Protein AF-B4UKH2-F1 (afdb_monomer_lite)

Sequence (120 aa):
MSYDYTVFRAPSDQPMASWPAAAPPALGSVAEVRQRLDELLHEVTWTQRGSTWFGCSQGQEGSAELQLTPEPDGQVHFVTIRRVERALVEHLCARLGLVAVDPQAMTLYRPETRGWTDAR

Radius of gyration: 14.44 Å; chains: 1; bounding box: 30×45×34 Å

Secondary structure (DSSP, 8-state):
--EEEEEE--S-SS-GGGS-SSPPPP-EEHHHHHHHHHHHSTT-EEEEETTEEEEEEEETTEEEEEEE---TTSEE-EEEEEEE-HHHHHHHHHHHT-EEEETTTTEEE-----------

pLDDT: mean 86.3, std 15.62, range [33.56, 98.19]

Foldseek 3Di:
DKFKKKKFADQDPDDPVPDDPDQRDFLFAPVVVVVLCPVLAAPWDWDDDPQKIWIWGQDPQGIKIWIFHADPVRTTGIIMITRDDPVSVLVSCVVSVMWMAGPVVRDIDHNPPPDPPPPD

Structure (mmCIF, N/CA/C/O backbone):
data_AF-B4UKH2-F1
#
_entry.id   AF-B4UKH2-F1
#
loop_
_atom_site.group_PDB
_atom_site.id
_atom_site.type_symbol
_atom_site.label_atom_id
_atom_site.label_alt_id
_atom_site.label_comp_id
_atom_site.label_asym_id
_atom_site.label_entity_id
_atom_site.label_seq_id
_atom_site.pdbx_PDB_ins_code
_atom_site.Cartn_x
_atom_site.Cartn_y
_atom_site.Cartn_z
_atom_site.occupancy
_atom_site.B_iso_or_equiv
_atom_site.auth_seq_id
_atom_site.auth_comp_id
_atom_site.auth_asym_id
_atom_site.auth_atom_id
_atom_site.pdbx_PDB_model_num
ATOM 1 N N . MET A 1 1 ? 18.251 -7.486 7.300 1.00 55.62 1 MET A N 1
ATOM 2 C CA . MET A 1 1 ? 18.042 -6.019 7.319 1.00 55.62 1 MET A CA 1
ATOM 3 C C . MET A 1 1 ? 16.575 -5.781 7.032 1.00 55.62 1 MET A C 1
ATOM 5 O O . MET A 1 1 ? 16.044 -6.502 6.200 1.00 55.62 1 MET A O 1
ATOM 9 N N . SER A 1 2 ? 15.923 -4.854 7.733 1.00 62.47 2 SER A N 1
ATOM 10 C CA . SER A 1 2 ? 14.515 -4.538 7.479 1.00 62.47 2 SER A CA 1
ATOM 11 C C . SER A 1 2 ? 14.432 -3.297 6.598 1.00 62.47 2 SER A C 1
ATOM 13 O O . SER A 1 2 ? 15.103 -2.307 6.897 1.00 62.47 2 SER A O 1
ATOM 15 N N . TYR A 1 3 ? 13.638 -3.359 5.538 1.00 78.62 3 TYR A N 1
ATOM 16 C CA . TYR A 1 3 ? 13.533 -2.298 4.542 1.00 78.62 3 TYR A CA 1
ATOM 17 C C . TYR A 1 3 ? 12.179 -1.595 4.659 1.00 78.62 3 TYR A C 1
ATOM 19 O O . TYR A 1 3 ? 11.226 -2.143 5.224 1.00 78.62 3 TYR A O 1
ATOM 27 N N . ASP A 1 4 ? 12.121 -0.381 4.120 1.00 89.94 4 ASP A N 1
ATOM 28 C CA . ASP A 1 4 ? 10.889 0.381 3.974 1.00 89.94 4 ASP A CA 1
ATOM 29 C C . ASP A 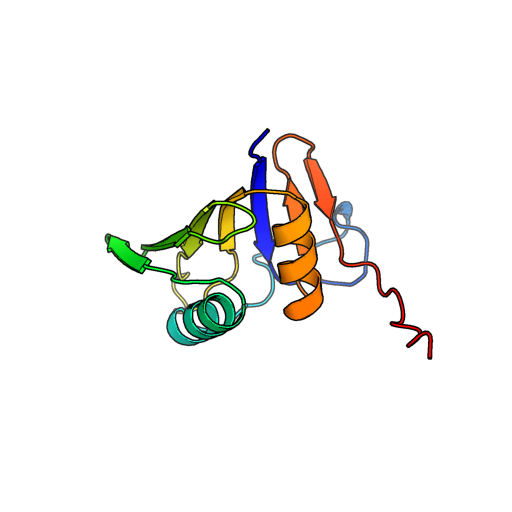1 4 ? 10.506 0.378 2.497 1.00 89.94 4 ASP A C 1
ATOM 31 O O . ASP A 1 4 ? 11.355 0.582 1.635 1.00 89.94 4 ASP A O 1
ATOM 35 N N . TYR A 1 5 ? 9.233 0.158 2.200 1.00 93.12 5 TYR A N 1
ATOM 36 C CA . TYR A 1 5 ? 8.711 0.135 0.843 1.00 93.12 5 TYR A CA 1
ATOM 37 C C . TYR A 1 5 ? 7.455 0.981 0.740 1.00 93.12 5 TYR A C 1
ATOM 39 O O . TYR A 1 5 ? 6.615 0.997 1.643 1.00 93.12 5 TYR A O 1
ATOM 47 N N . THR A 1 6 ? 7.288 1.630 -0.405 1.00 94.56 6 THR A N 1
ATOM 48 C CA . THR A 1 6 ? 6.011 2.223 -0.799 1.00 94.56 6 THR A CA 1
ATOM 49 C C . THR A 1 6 ? 5.409 1.386 -1.914 1.00 94.56 6 THR A C 1
ATOM 51 O O . THR A 1 6 ? 6.019 1.230 -2.970 1.00 94.56 6 THR A O 1
ATOM 54 N N . VAL A 1 7 ? 4.214 0.853 -1.674 1.00 95.19 7 VAL A N 1
ATOM 55 C CA . VAL A 1 7 ? 3.477 -0.012 -2.599 1.00 95.19 7 VAL A CA 1
ATOM 56 C C . VAL A 1 7 ? 2.288 0.735 -3.183 1.00 95.19 7 VAL A C 1
ATOM 58 O O . VAL A 1 7 ? 1.552 1.398 -2.452 1.00 95.19 7 VAL A O 1
ATOM 61 N N . PHE A 1 8 ? 2.094 0.632 -4.494 1.00 95.62 8 PHE A N 1
ATOM 62 C CA . PHE A 1 8 ? 1.020 1.320 -5.214 1.00 95.62 8 PHE A CA 1
ATOM 63 C C . PHE A 1 8 ? 0.709 0.639 -6.550 1.00 95.62 8 PHE A C 1
ATOM 65 O O . PHE A 1 8 ? 1.429 -0.258 -6.993 1.00 95.62 8 PHE A O 1
ATOM 72 N N . ARG A 1 9 ? -0.378 1.051 -7.215 1.00 94.44 9 ARG A N 1
ATOM 73 C CA . ARG A 1 9 ? -0.689 0.572 -8.568 1.00 94.44 9 ARG A CA 1
ATOM 74 C C . ARG A 1 9 ? 0.173 1.314 -9.585 1.00 94.44 9 ARG A C 1
ATOM 76 O O . ARG A 1 9 ? 0.173 2.541 -9.604 1.00 94.44 9 ARG A O 1
ATOM 83 N N . ALA A 1 10 ? 0.865 0.588 -10.459 1.00 92.75 10 ALA A N 1
ATOM 84 C CA . ALA A 1 10 ? 1.613 1.211 -11.547 1.00 92.75 10 ALA A CA 1
ATOM 85 C C . ALA A 1 10 ? 0.677 2.090 -12.409 1.00 92.75 10 ALA A C 1
ATOM 87 O O . ALA A 1 10 ? -0.354 1.591 -12.867 1.00 92.75 10 ALA A O 1
ATOM 88 N N . PRO A 1 11 ? 1.012 3.372 -12.658 1.00 91.31 11 PRO A N 1
ATOM 89 C CA . PRO A 1 11 ? 0.234 4.230 -13.554 1.00 91.31 11 PRO A CA 1
ATOM 90 C C . PRO A 1 11 ? 0.182 3.710 -14.996 1.00 91.31 11 PRO A C 1
ATOM 92 O O . PRO A 1 11 ? -0.784 3.959 -15.712 1.00 91.31 11 PRO A O 1
ATOM 95 N N . SER A 1 12 ? 1.231 3.007 -15.429 1.00 89.69 12 SER A N 1
ATOM 96 C CA . SER A 1 12 ? 1.308 2.337 -16.726 1.00 89.69 12 SER A CA 1
ATOM 97 C C . SER A 1 12 ? 2.398 1.261 -16.730 1.00 89.69 12 SER A C 1
ATOM 99 O O . SER A 1 12 ? 3.272 1.236 -15.857 1.00 89.69 12 SER A O 1
ATOM 101 N N . ASP A 1 13 ? 2.402 0.425 -17.768 1.00 87.38 13 ASP A N 1
ATOM 102 C CA . ASP A 1 13 ? 3.453 -0.577 -17.994 1.00 87.38 13 ASP A CA 1
ATOM 103 C C . ASP A 1 13 ? 4.786 0.034 -18.458 1.00 87.38 13 ASP A C 1
ATOM 105 O O . ASP A 1 13 ? 5.826 -0.628 -18.420 1.00 87.38 13 ASP A O 1
ATOM 109 N N . GLN A 1 14 ? 4.797 1.313 -18.847 1.00 88.94 14 GLN A N 1
ATOM 110 C CA . GLN A 1 14 ? 6.014 2.020 -19.255 1.00 88.94 14 GLN A CA 1
ATOM 111 C C . GLN A 1 14 ? 6.982 2.200 -18.072 1.00 88.94 14 GLN A C 1
ATOM 113 O O . GLN A 1 14 ? 6.553 2.114 -16.918 1.00 88.94 14 GLN A O 1
ATOM 118 N N . PRO A 1 15 ? 8.287 2.437 -18.300 1.00 86.69 15 PRO A N 1
ATOM 119 C CA . PRO A 1 15 ? 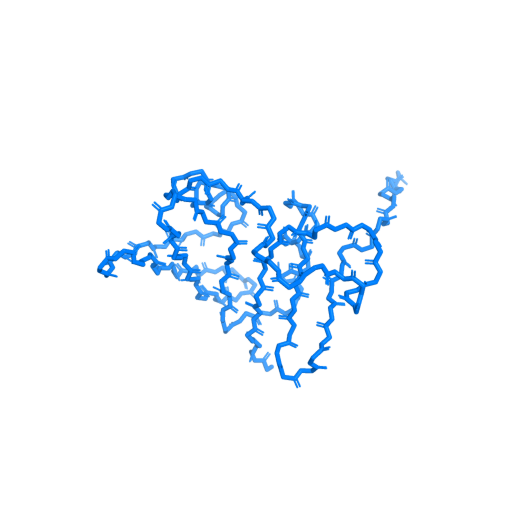9.254 2.647 -17.221 1.00 86.69 15 PRO A CA 1
ATOM 120 C C . PRO A 1 15 ? 8.853 3.790 -16.279 1.00 86.69 15 PRO A C 1
ATOM 122 O O . PRO A 1 15 ? 8.288 4.786 -16.727 1.00 86.69 15 PRO A O 1
ATOM 125 N N . MET A 1 16 ? 9.218 3.691 -14.995 1.00 87.06 16 MET A N 1
ATOM 126 C CA . MET A 1 16 ? 8.867 4.687 -13.966 1.00 87.06 16 MET A CA 1
ATOM 127 C C . MET A 1 16 ? 9.216 6.128 -14.359 1.00 87.06 16 MET A C 1
ATOM 129 O O . MET A 1 16 ? 8.451 7.043 -14.085 1.00 87.06 16 MET A O 1
ATOM 133 N N . ALA A 1 17 ? 10.336 6.323 -15.060 1.00 87.69 17 ALA A N 1
ATOM 134 C CA . ALA A 1 17 ? 10.786 7.635 -15.528 1.00 87.69 17 ALA A CA 1
ATOM 135 C C . ALA A 1 17 ? 9.823 8.321 -16.520 1.00 87.69 17 ALA A C 1
ATOM 137 O O . ALA A 1 17 ? 9.942 9.518 -16.754 1.00 87.69 17 ALA A O 1
ATOM 138 N N . SER A 1 18 ? 8.892 7.571 -17.115 1.00 90.75 18 SER A N 1
ATOM 139 C CA . SER A 1 18 ? 7.887 8.084 -18.057 1.00 90.75 18 SER A CA 1
ATOM 140 C C . SER A 1 18 ? 6.527 8.363 -17.415 1.00 90.75 18 SER A C 1
ATOM 142 O O . SER A 1 18 ? 5.614 8.840 -18.089 1.00 90.75 18 SER A O 1
ATOM 144 N N . TRP A 1 19 ? 6.356 8.023 -16.137 1.00 91.00 19 TRP A N 1
ATOM 145 C CA . TRP A 1 19 ? 5.080 8.193 -15.457 1.00 91.00 19 TRP A CA 1
ATOM 146 C C . TRP A 1 19 ? 4.767 9.672 -15.205 1.00 91.00 19 TRP A C 1
ATOM 148 O O . TRP A 1 19 ? 5.680 10.470 -14.983 1.00 91.00 19 TRP A O 1
ATOM 158 N N . PRO A 1 20 ? 3.478 10.057 -15.226 1.00 90.94 20 PRO A N 1
ATOM 159 C CA . PRO A 1 20 ? 3.084 11.421 -14.908 1.00 90.94 20 PRO A CA 1
ATOM 160 C C . PRO A 1 20 ? 3.404 11.751 -13.446 1.00 90.94 20 PRO A C 1
ATOM 162 O O . PRO A 1 20 ? 3.328 10.890 -12.570 1.00 90.94 20 PRO A O 1
ATOM 165 N N . ALA A 1 21 ? 3.685 13.025 -13.169 1.00 88.50 21 ALA A N 1
ATOM 166 C CA . ALA A 1 21 ? 3.812 13.555 -11.812 1.00 88.50 21 ALA A CA 1
ATOM 167 C C . ALA A 1 21 ? 2.425 13.736 -11.162 1.00 88.50 21 ALA A C 1
ATOM 169 O O . ALA A 1 21 ? 1.986 14.852 -10.889 1.00 88.50 21 ALA A O 1
ATOM 170 N N . ALA A 1 22 ? 1.710 12.629 -10.977 1.00 88.81 22 ALA A N 1
ATOM 171 C CA . ALA A 1 22 ? 0.379 12.568 -10.389 1.00 88.81 22 ALA A CA 1
ATOM 172 C C . ALA A 1 22 ? 0.282 11.382 -9.421 1.00 88.81 22 ALA A C 1
ATOM 174 O O . ALA A 1 22 ? 1.114 10.472 -9.454 1.00 88.81 22 ALA A O 1
ATOM 175 N N . ALA A 1 23 ? -0.747 11.381 -8.569 1.00 86.56 23 ALA A N 1
ATOM 176 C CA . ALA A 1 23 ? -1.042 10.220 -7.741 1.00 86.56 23 ALA A CA 1
ATOM 177 C C . ALA A 1 23 ? -1.303 8.987 -8.634 1.00 86.56 23 ALA A C 1
ATOM 179 O O . ALA A 1 23 ? -1.948 9.113 -9.682 1.00 86.56 23 ALA A O 1
ATOM 180 N N . PRO A 1 24 ? -0.814 7.796 -8.249 1.00 92.94 24 PRO A N 1
ATOM 181 C CA . PRO A 1 24 ? -1.127 6.565 -8.955 1.00 92.94 24 PRO A CA 1
ATOM 182 C C . PRO A 1 24 ? -2.625 6.273 -8.851 1.00 92.94 24 PRO A C 1
ATOM 184 O O . PRO A 1 24 ? -3.313 6.868 -8.023 1.00 92.94 24 PRO A O 1
ATOM 187 N N . PRO A 1 25 ? -3.168 5.343 -9.644 1.00 95.38 25 PRO A N 1
ATOM 188 C CA . PRO A 1 25 ? -4.556 4.937 -9.479 1.00 95.38 25 PRO A CA 1
ATOM 189 C C . PRO A 1 25 ? -4.840 4.436 -8.055 1.00 95.38 25 PRO A C 1
ATOM 191 O O . PRO A 1 25 ? -3.983 3.812 -7.425 1.00 95.38 25 PRO A O 1
ATOM 194 N N . ALA A 1 26 ? -6.063 4.666 -7.577 1.00 96.69 26 ALA A N 1
ATOM 195 C CA . ALA A 1 26 ? -6.490 4.220 -6.258 1.00 96.69 26 ALA A CA 1
ATOM 196 C C . ALA A 1 26 ? -6.355 2.694 -6.090 1.00 96.69 26 ALA A C 1
ATOM 198 O O . ALA A 1 26 ? -6.637 1.899 -6.997 1.00 96.69 26 ALA A O 1
ATOM 199 N N . LEU A 1 27 ? -5.949 2.281 -4.892 1.00 96.69 27 LEU A N 1
ATOM 200 C CA . LEU A 1 27 ? -6.000 0.891 -4.439 1.00 96.69 27 LEU A CA 1
ATOM 201 C C . LEU A 1 27 ? -7.422 0.511 -4.005 1.00 96.69 27 LEU A C 1
ATOM 203 O O . LEU A 1 27 ? -7.834 -0.642 -4.181 1.00 96.69 27 LEU A O 1
ATOM 207 N N . GLY A 1 28 ? -8.150 1.493 -3.473 1.00 97.25 28 GLY A N 1
ATOM 208 C CA . GLY A 1 28 ? -9.522 1.405 -2.985 1.00 97.25 28 GLY A CA 1
ATOM 209 C C . GLY A 1 28 ? -9.713 2.252 -1.729 1.00 97.25 28 GLY A C 1
ATOM 210 O O . GLY A 1 28 ? -8.815 2.988 -1.306 1.00 97.25 28 GLY A O 1
ATOM 211 N N . SER A 1 29 ? -10.873 2.106 -1.099 1.00 97.75 29 SER A N 1
ATOM 212 C CA . SER A 1 29 ? -11.140 2.684 0.216 1.00 97.75 29 SER A CA 1
ATOM 213 C C . SER A 1 29 ? -10.252 2.052 1.294 1.00 97.75 29 SER A C 1
ATOM 215 O O . SER A 1 29 ? -9.747 0.937 1.147 1.00 97.75 29 SER A O 1
ATOM 217 N N . VAL A 1 30 ? -10.108 2.728 2.438 1.00 97.25 30 VAL A N 1
ATOM 218 C CA . VAL A 1 30 ? -9.359 2.187 3.588 1.00 97.25 30 VAL A CA 1
ATOM 219 C C . VAL A 1 30 ? -9.865 0.799 3.996 1.00 97.25 30 VAL A C 1
ATOM 221 O O . VAL A 1 30 ? -9.059 -0.074 4.302 1.00 97.25 30 VAL A O 1
ATOM 224 N N . ALA A 1 31 ? -11.184 0.587 4.004 1.00 96.81 31 ALA A N 1
ATOM 225 C CA . ALA A 1 31 ? -11.780 -0.686 4.402 1.00 96.81 31 ALA A CA 1
ATOM 226 C C . ALA A 1 31 ? -11.394 -1.821 3.440 1.00 96.81 31 ALA A C 1
ATOM 228 O O . ALA A 1 31 ? -10.957 -2.876 3.891 1.00 96.81 31 ALA A O 1
ATOM 229 N N . GLU A 1 32 ? -11.480 -1.581 2.130 1.00 97.56 32 GLU A N 1
ATOM 230 C CA . GLU A 1 32 ? -11.113 -2.570 1.110 1.00 97.56 32 GLU A CA 1
ATOM 231 C C . GLU A 1 32 ? -9.617 -2.886 1.136 1.00 97.56 32 GLU A C 1
ATOM 233 O O . GLU A 1 32 ? -9.223 -4.046 1.025 1.00 97.56 32 GLU A O 1
ATOM 238 N N . VAL A 1 33 ? -8.769 -1.864 1.295 1.00 97.00 33 VAL A N 1
ATOM 239 C CA . VAL A 1 33 ? -7.317 -2.065 1.360 1.00 97.00 33 VAL A CA 1
ATOM 240 C C . VAL A 1 33 ? -6.933 -2.839 2.618 1.00 97.00 33 VAL A C 1
ATOM 242 O O . VAL A 1 33 ? -6.144 -3.775 2.523 1.00 97.00 33 VAL A O 1
ATOM 245 N N . ARG A 1 34 ? -7.519 -2.511 3.777 1.00 96.56 34 ARG A N 1
ATOM 246 C CA . ARG A 1 34 ? -7.299 -3.270 5.017 1.00 96.56 34 ARG A CA 1
ATOM 247 C C . ARG A 1 34 ? -7.744 -4.717 4.875 1.00 96.56 34 ARG A C 1
ATOM 249 O O . ARG A 1 34 ? -6.946 -5.592 5.166 1.00 96.56 34 ARG A O 1
ATOM 256 N N . GLN A 1 35 ? -8.947 -4.963 4.357 1.00 95.62 35 GLN A N 1
ATOM 257 C CA . GLN A 1 35 ? -9.446 -6.324 4.157 1.00 95.62 35 GLN A CA 1
ATOM 258 C C . GLN A 1 35 ? -8.481 -7.157 3.299 1.00 95.62 35 GLN A C 1
ATOM 260 O O . GLN A 1 35 ? -8.109 -8.259 3.687 1.00 95.62 35 GLN A O 1
ATOM 265 N N . ARG A 1 36 ? -8.021 -6.621 2.161 1.00 95.12 36 ARG A N 1
ATOM 266 C CA . ARG A 1 36 ? -7.069 -7.329 1.287 1.00 95.12 36 ARG A CA 1
ATOM 267 C C . ARG A 1 36 ? -5.724 -7.597 1.966 1.00 95.12 36 ARG A C 1
ATOM 269 O O . ARG A 1 36 ? -5.094 -8.609 1.680 1.00 95.12 36 ARG A O 1
ATOM 276 N N . LEU A 1 37 ? -5.260 -6.689 2.825 1.00 94.00 37 LEU A N 1
ATOM 277 C CA . LEU A 1 37 ? -4.031 -6.887 3.597 1.00 94.00 37 LEU A CA 1
ATOM 278 C C . LEU A 1 37 ? -4.232 -7.929 4.702 1.00 94.00 37 LEU A C 1
ATOM 280 O O . LEU A 1 37 ? -3.363 -8.773 4.874 1.00 94.00 37 LEU A O 1
ATOM 284 N N 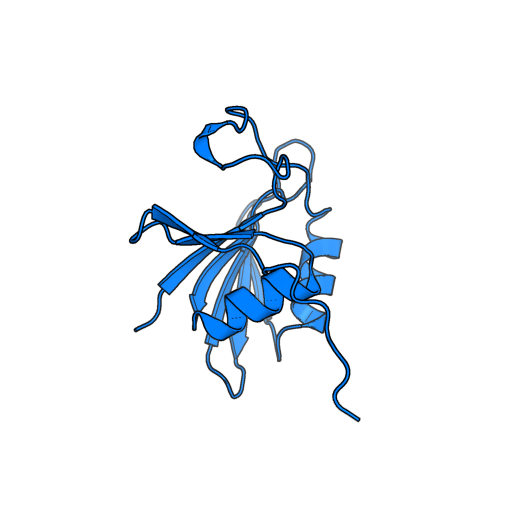. ASP A 1 38 ? -5.376 -7.920 5.383 1.00 93.69 38 ASP A N 1
ATOM 285 C CA . ASP A 1 38 ? -5.737 -8.897 6.419 1.00 93.69 38 ASP A CA 1
ATOM 286 C C . ASP A 1 38 ? -5.885 -10.319 5.841 1.00 93.69 38 ASP A C 1
ATOM 288 O O . ASP A 1 38 ? -5.601 -11.300 6.520 1.00 93.69 38 ASP A O 1
ATOM 292 N N . GLU A 1 39 ? -6.292 -10.449 4.574 1.00 92.12 39 GLU A N 1
ATOM 293 C CA . GLU A 1 39 ? -6.353 -11.735 3.859 1.00 92.12 39 GLU A CA 1
ATOM 294 C C . GLU A 1 39 ? -4.965 -12.302 3.508 1.00 92.12 39 GLU A C 1
ATOM 296 O O . GLU A 1 39 ? -4.821 -13.513 3.330 1.00 92.12 39 GLU A O 1
ATOM 301 N N . LEU A 1 40 ? -3.950 -11.443 3.376 1.00 89.81 40 LEU A N 1
ATOM 302 C CA . LEU A 1 40 ? -2.596 -11.826 2.952 1.00 89.81 40 LEU A CA 1
ATOM 303 C C . LEU A 1 40 ? -1.593 -11.881 4.106 1.00 89.81 40 LEU A C 1
ATOM 305 O O . LEU A 1 40 ? -0.582 -12.575 4.007 1.00 89.81 40 LEU A O 1
ATOM 309 N N . LEU A 1 41 ? -1.843 -11.135 5.177 1.00 89.69 41 LEU A N 1
ATOM 310 C CA . LEU A 1 41 ? -0.956 -10.994 6.321 1.00 89.69 41 LEU A CA 1
ATOM 311 C C . LEU A 1 41 ? -1.598 -11.611 7.558 1.00 89.69 41 LEU A C 1
ATOM 313 O O . LEU A 1 41 ? -2.787 -11.457 7.814 1.00 89.69 41 LEU A O 1
ATOM 317 N N . HIS A 1 42 ? -0.789 -12.297 8.358 1.00 83.38 42 HIS A N 1
ATOM 318 C CA . HIS A 1 42 ? -1.271 -12.932 9.576 1.00 83.38 42 HIS A CA 1
ATOM 319 C C . HIS A 1 42 ? -1.437 -11.910 10.712 1.00 83.38 42 HIS A C 1
ATOM 321 O O . HIS A 1 42 ? -0.555 -11.079 10.935 1.00 83.38 42 HIS A O 1
ATOM 327 N N . GLU A 1 43 ? -2.562 -11.996 11.430 1.00 86.19 43 GLU A N 1
ATOM 328 C CA . GLU A 1 43 ? -2.822 -11.274 12.687 1.00 86.19 43 GLU A CA 1
ATOM 329 C C . GLU A 1 43 ? -2.525 -9.763 12.638 1.00 86.19 43 GLU A C 1
ATOM 331 O O . GLU A 1 43 ? -1.850 -9.201 13.505 1.00 86.19 43 GLU A O 1
ATOM 336 N N . VAL A 1 44 ? -3.041 -9.068 11.621 1.00 93.69 44 VAL A N 1
ATOM 337 C CA . VAL A 1 44 ? -2.850 -7.617 11.520 1.00 93.69 44 VAL A CA 1
ATOM 338 C C . VAL A 1 44 ? -3.705 -6.882 12.551 1.00 93.69 44 VAL A C 1
ATOM 340 O O . VAL A 1 44 ? -4.935 -6.913 12.522 1.00 93.69 44 VAL A O 1
ATOM 343 N N . THR A 1 45 ? -3.052 -6.145 13.446 1.00 95.44 45 THR A N 1
ATOM 344 C CA . THR A 1 45 ? -3.730 -5.233 14.373 1.00 95.44 45 THR A CA 1
ATOM 345 C C . THR A 1 45 ? -3.694 -3.814 13.829 1.00 95.44 45 THR A C 1
ATOM 347 O O . THR A 1 45 ? -2.622 -3.261 13.588 1.00 95.44 45 THR A O 1
ATOM 350 N N . TRP A 1 46 ? -4.868 -3.198 13.686 1.00 97.06 46 TRP A N 1
ATOM 351 C CA . TRP A 1 46 ? -5.015 -1.844 13.156 1.00 97.06 46 TRP A CA 1
ATOM 352 C C . TRP A 1 46 ? -5.313 -0.819 14.250 1.00 97.06 46 TRP A C 1
ATOM 354 O O . TRP A 1 46 ? -6.160 -1.033 15.113 1.00 97.06 46 TRP A O 1
ATOM 364 N N . THR A 1 47 ? -4.668 0.342 14.170 1.00 97.81 47 THR A N 1
ATOM 365 C CA . THR A 1 47 ? -4.923 1.509 15.022 1.00 97.81 47 THR A CA 1
ATOM 366 C C . THR A 1 47 ? -5.062 2.761 14.166 1.00 97.81 47 THR A C 1
ATOM 368 O O . THR A 1 47 ? -4.209 3.050 13.331 1.00 97.81 47 THR A O 1
ATOM 371 N N . GLN A 1 48 ? -6.108 3.549 14.405 1.00 97.75 48 GLN A N 1
ATOM 372 C CA . GLN A 1 48 ? -6.302 4.834 13.736 1.00 97.75 48 GLN A CA 1
ATOM 373 C C . GLN A 1 48 ? -5.702 5.991 14.555 1.00 97.75 48 GLN A C 1
ATOM 375 O O . GLN A 1 48 ? -5.834 6.050 15.787 1.00 97.75 48 GLN A O 1
ATOM 380 N N . ARG A 1 49 ? -5.049 6.933 13.866 1.00 96.88 49 ARG A N 1
ATOM 381 C CA . ARG A 1 49 ? -4.585 8.221 14.407 1.00 96.88 49 ARG A CA 1
ATOM 382 C C . ARG A 1 49 ? -4.857 9.320 13.380 1.00 96.88 49 ARG A C 1
ATOM 384 O O . ARG A 1 49 ? -4.219 9.371 12.331 1.00 96.88 49 ARG A O 1
ATOM 391 N N . GLY A 1 50 ? -5.807 10.204 13.683 1.00 95.44 50 GLY A N 1
ATOM 392 C CA . GLY A 1 50 ? -6.305 11.169 12.699 1.00 95.44 50 GLY A CA 1
ATOM 393 C C . GLY A 1 50 ? -6.935 10.449 11.502 1.00 95.44 50 GLY A C 1
ATOM 394 O O . GLY A 1 50 ? -7.732 9.527 11.682 1.00 95.44 50 GLY A O 1
ATOM 395 N N . SER A 1 51 ? -6.562 10.840 10.283 1.00 95.25 51 SER A N 1
ATOM 396 C CA . SER A 1 51 ? -6.987 10.155 9.053 1.00 95.25 51 SER A CA 1
ATOM 397 C C . SER A 1 51 ? -6.172 8.896 8.736 1.00 95.25 51 SER A C 1
ATOM 399 O O . SER A 1 51 ? -6.618 8.073 7.942 1.00 95.25 51 SER A O 1
ATOM 401 N N . THR A 1 52 ? -5.008 8.708 9.360 1.00 97.31 52 THR A N 1
ATOM 402 C CA . THR A 1 52 ? -4.084 7.614 9.035 1.00 97.31 52 THR A CA 1
ATOM 403 C C . THR A 1 52 ? -4.370 6.363 9.861 1.00 97.31 52 THR A C 1
ATOM 405 O O . THR A 1 52 ? -4.618 6.423 11.069 1.00 97.31 52 THR A O 1
ATOM 408 N N . TRP A 1 53 ? -4.277 5.210 9.206 1.00 98.19 53 TRP A N 1
ATOM 409 C CA . TRP A 1 53 ? -4.369 3.886 9.804 1.00 98.19 53 TRP A CA 1
ATOM 410 C C . TRP A 1 53 ? -2.997 3.226 9.835 1.00 98.19 53 TRP A C 1
ATOM 412 O O . TRP A 1 53 ? -2.299 3.173 8.825 1.00 98.19 53 TRP A O 1
ATOM 422 N N . PHE A 1 54 ? -2.634 2.707 11.000 1.00 97.75 54 PHE A N 1
ATOM 423 C CA . PHE A 1 54 ? -1.388 1.998 11.246 1.00 97.75 54 PHE A CA 1
ATOM 424 C C . PHE A 1 54 ? -1.703 0.534 11.517 1.00 97.75 54 PHE A C 1
ATOM 426 O O . PHE A 1 54 ? -2.525 0.242 12.385 1.00 97.75 54 PHE A O 1
ATOM 433 N N . GLY A 1 55 ? -1.081 -0.366 10.767 1.00 96.62 55 GLY A N 1
ATOM 434 C CA . GLY A 1 55 ? -1.203 -1.809 10.934 1.00 96.62 55 GLY A CA 1
ATOM 435 C C . GLY A 1 55 ? 0.097 -2.396 11.462 1.00 96.62 55 GLY A C 1
ATOM 436 O O . GLY A 1 55 ? 1.176 -1.923 11.117 1.00 96.62 55 GLY A O 1
ATOM 437 N N . CYS A 1 56 ? 0.008 -3.429 12.285 1.00 94.94 56 CYS A N 1
ATOM 438 C CA . CYS A 1 56 ? 1.153 -4.246 12.665 1.00 94.94 56 CYS A CA 1
ATOM 439 C C . CYS A 1 56 ? 0.777 -5.706 12.451 1.00 94.94 56 CYS A C 1
ATOM 441 O O . CYS A 1 56 ? -0.207 -6.161 13.029 1.00 94.94 56 CYS A O 1
ATOM 443 N N . SER A 1 57 ? 1.532 -6.404 11.608 1.00 92.19 57 SER A N 1
ATOM 444 C CA . SER A 1 57 ? 1.409 -7.849 11.409 1.00 92.19 57 SER A CA 1
ATOM 445 C C . SER A 1 57 ? 2.544 -8.564 12.134 1.00 92.19 57 SER A C 1
ATOM 447 O O . SER A 1 57 ? 3.680 -8.074 12.153 1.00 92.19 57 SER A O 1
ATOM 449 N N . GLN A 1 58 ? 2.235 -9.710 12.734 1.00 83.81 58 GLN A N 1
ATOM 450 C CA . GLN A 1 58 ? 3.224 -10.617 13.308 1.00 83.81 58 GLN A CA 1
ATOM 451 C C . GLN A 1 58 ? 3.043 -11.986 12.656 1.00 83.81 58 GLN A C 1
ATOM 453 O O . GLN A 1 58 ? 2.139 -12.740 12.997 1.00 83.81 58 GLN A O 1
ATOM 458 N N . GLY A 1 59 ? 3.880 -12.277 11.663 1.00 71.19 59 GLY A N 1
ATOM 459 C CA . GLY A 1 59 ? 3.879 -13.550 10.952 1.00 71.19 59 GLY A CA 1
ATOM 460 C C . GLY A 1 59 ? 5.081 -14.416 11.315 1.00 71.19 59 GLY A C 1
ATOM 461 O O . GLY A 1 59 ? 6.082 -13.941 11.854 1.00 71.19 59 GLY A O 1
ATOM 462 N N . GLN A 1 60 ? 5.004 -15.700 10.957 1.00 65.81 60 GLN A N 1
ATOM 463 C CA . GLN A 1 60 ? 6.141 -16.624 11.064 1.00 65.81 60 GLN A CA 1
ATOM 464 C C . GLN A 1 60 ? 7.347 -16.170 10.225 1.00 65.81 60 GLN A C 1
ATOM 466 O O . GLN A 1 60 ? 8.485 -16.423 10.607 1.00 65.81 60 GLN A O 1
ATOM 471 N N . GLU A 1 61 ? 7.096 -15.465 9.119 1.00 63.25 61 GLU A N 1
ATOM 472 C CA . GLU A 1 61 ? 8.114 -14.920 8.208 1.00 63.25 61 GLU A CA 1
ATOM 473 C C . GLU A 1 61 ? 8.584 -13.504 8.599 1.00 63.25 61 GLU A C 1
ATOM 475 O O . GLU A 1 61 ? 9.283 -12.842 7.839 1.00 63.25 61 GLU A O 1
ATOM 480 N N . GLY A 1 62 ? 8.201 -13.021 9.786 1.00 71.38 62 GLY A N 1
ATOM 481 C CA . GLY A 1 62 ? 8.603 -11.718 10.310 1.00 71.38 62 GLY A CA 1
ATOM 482 C C . GLY A 1 62 ? 7.428 -10.788 10.602 1.00 71.38 62 GLY A C 1
ATOM 483 O O . GLY A 1 62 ? 6.261 -11.095 10.352 1.00 71.38 62 GLY A O 1
ATOM 484 N N . SER A 1 63 ? 7.747 -9.634 11.183 1.00 85.50 63 SER A N 1
ATOM 485 C CA . SER A 1 63 ? 6.777 -8.568 11.414 1.00 85.50 63 SER A CA 1
ATOM 486 C C . SER A 1 63 ? 6.801 -7.553 10.276 1.00 85.50 63 SER A C 1
ATOM 488 O O . SER A 1 63 ? 7.824 -7.347 9.629 1.00 85.50 63 SER A O 1
ATOM 490 N N . ALA A 1 64 ? 5.667 -6.903 10.032 1.00 91.88 64 ALA A N 1
ATOM 491 C CA . ALA A 1 64 ? 5.595 -5.764 9.126 1.00 91.88 64 ALA A CA 1
ATOM 492 C C . ALA A 1 64 ? 4.704 -4.678 9.722 1.00 91.88 64 ALA A C 1
ATOM 494 O O . ALA A 1 64 ? 3.613 -4.961 10.229 1.00 91.88 64 ALA A O 1
ATOM 495 N N . GLU A 1 65 ? 5.165 -3.436 9.633 1.00 94.81 65 GLU A N 1
ATOM 496 C CA . GLU A 1 65 ? 4.393 -2.251 9.993 1.00 94.81 65 GLU A CA 1
ATOM 497 C C . GLU A 1 65 ? 3.791 -1.644 8.723 1.00 94.81 65 GLU A C 1
ATOM 499 O O . GLU A 1 65 ? 4.484 -1.444 7.731 1.00 94.81 65 GLU A O 1
ATOM 504 N N . LEU A 1 66 ? 2.499 -1.339 8.750 1.00 96.38 66 LEU A N 1
ATOM 505 C CA . LEU A 1 66 ? 1.723 -0.836 7.622 1.00 96.38 66 LEU A CA 1
ATOM 506 C C . LEU A 1 66 ? 1.231 0.573 7.937 1.00 96.38 66 LEU A C 1
ATOM 508 O O . LEU A 1 66 ? 0.824 0.861 9.062 1.00 96.38 66 LEU A O 1
ATOM 512 N N . GLN A 1 67 ? 1.196 1.438 6.933 1.00 97.50 67 GLN A N 1
ATOM 513 C CA . GLN A 1 67 ? 0.592 2.759 7.033 1.00 97.50 67 GLN A CA 1
ATOM 514 C C . GLN A 1 67 ? -0.287 3.016 5.811 1.00 97.50 67 GLN A C 1
ATOM 516 O O . GLN A 1 67 ? 0.186 2.955 4.674 1.00 97.50 67 GLN A O 1
ATOM 521 N N . LEU A 1 68 ? -1.555 3.340 6.069 1.00 97.56 68 LEU A N 1
ATOM 522 C CA . LEU A 1 68 ? -2.552 3.719 5.074 1.00 97.56 68 LEU A CA 1
ATOM 523 C C . LEU A 1 68 ? -3.052 5.125 5.391 1.00 97.56 68 LEU A C 1
ATOM 525 O O . LEU A 1 68 ? -3.613 5.358 6.464 1.00 97.56 68 LEU A O 1
ATOM 529 N N . THR A 1 69 ? -2.887 6.051 4.457 1.00 96.75 69 THR A N 1
ATOM 530 C CA . THR A 1 69 ? -3.447 7.400 4.568 1.00 96.75 69 THR A CA 1
ATOM 531 C C . THR A 1 69 ? -4.392 7.610 3.389 1.00 96.75 69 THR A C 1
ATOM 533 O O . THR A 1 69 ? -3.924 7.573 2.252 1.00 96.75 69 THR A O 1
ATOM 536 N N . PRO A 1 70 ? -5.708 7.763 3.622 1.00 96.69 70 PRO A N 1
ATOM 537 C CA . PRO A 1 70 ? -6.622 8.149 2.564 1.00 96.69 70 PRO A CA 1
ATOM 538 C C . PRO A 1 70 ? -6.368 9.603 2.156 1.00 96.69 70 PRO A C 1
ATOM 540 O O . PRO A 1 70 ? -6.125 10.462 3.009 1.00 96.69 70 PRO A O 1
ATOM 543 N N . GLU A 1 71 ? -6.452 9.861 0.859 1.00 95.25 71 GLU A N 1
ATOM 544 C CA . GLU A 1 71 ? -6.422 11.193 0.261 1.00 95.25 71 GLU A CA 1
ATOM 545 C C . GLU A 1 71 ? -7.781 11.908 0.449 1.00 95.25 71 GLU A C 1
ATOM 547 O O . GLU A 1 71 ? -8.743 11.301 0.940 1.00 95.25 71 GLU A O 1
ATOM 552 N N . PRO A 1 72 ? -7.914 13.204 0.095 1.00 94.19 72 PRO A N 1
ATOM 553 C CA . PRO A 1 72 ? -9.169 13.949 0.253 1.00 94.19 72 PRO A CA 1
ATOM 554 C C . PRO A 1 72 ? -10.386 13.358 -0.477 1.00 94.19 72 PRO A C 1
ATOM 556 O O . PRO A 1 72 ? -11.519 13.680 -0.125 1.00 94.19 72 PRO A O 1
ATOM 559 N N . ASP A 1 73 ? -10.171 12.496 -1.473 1.00 93.69 73 ASP A N 1
ATOM 560 C CA . ASP A 1 73 ? -11.217 11.742 -2.176 1.00 93.69 73 ASP A CA 1
ATOM 561 C C . ASP A 1 73 ? -11.670 10.470 -1.424 1.00 93.69 73 ASP A C 1
ATOM 563 O O . ASP A 1 73 ? -12.546 9.736 -1.890 1.00 93.69 73 ASP A O 1
ATOM 567 N N . GLY A 1 74 ? -11.091 10.207 -0.249 1.00 94.44 74 GLY A N 1
ATOM 568 C CA . GLY A 1 74 ? -11.368 9.046 0.592 1.00 94.44 74 GLY A CA 1
ATOM 569 C C . GLY A 1 74 ? -10.668 7.760 0.146 1.00 94.44 74 GLY A C 1
ATOM 570 O O . GLY A 1 74 ? -10.902 6.709 0.753 1.00 94.44 74 GLY A O 1
ATOM 571 N N . GLN A 1 75 ? -9.821 7.819 -0.884 1.00 97.75 75 GLN A N 1
ATOM 572 C CA . GLN A 1 75 ? -9.134 6.664 -1.450 1.00 97.75 75 GLN A CA 1
ATOM 573 C C . GLN A 1 75 ? -7.706 6.541 -0.930 1.00 97.75 75 GLN A C 1
ATOM 575 O O . GLN A 1 75 ? -7.026 7.518 -0.632 1.00 97.75 75 GLN A O 1
ATOM 580 N N . VAL A 1 76 ? -7.223 5.307 -0.843 1.00 97.69 76 VAL A N 1
ATOM 581 C CA . VAL A 1 76 ? -5.820 5.011 -0.558 1.00 97.69 76 VAL A CA 1
ATOM 582 C C . VAL A 1 76 ? -5.108 4.761 -1.881 1.00 97.69 76 VAL A C 1
ATOM 584 O O . VAL A 1 76 ? -5.482 3.866 -2.637 1.00 97.69 76 VAL A O 1
ATOM 587 N N . HIS A 1 77 ? -4.057 5.529 -2.150 1.00 96.62 77 HIS A N 1
ATOM 588 C CA . HIS A 1 77 ? -3.239 5.402 -3.364 1.00 96.62 77 HIS A CA 1
ATOM 589 C C . HIS A 1 77 ? -1.911 4.685 -3.103 1.00 96.62 77 HIS A C 1
ATOM 591 O O . HIS A 1 77 ? -1.363 4.029 -3.989 1.00 96.62 77 HIS A O 1
ATOM 597 N N . PHE A 1 78 ? -1.425 4.777 -1.865 1.00 95.31 78 PHE A N 1
ATOM 598 C CA . PHE A 1 78 ? -0.155 4.222 -1.429 1.00 95.31 78 PHE A CA 1
ATOM 599 C C . PHE A 1 78 ? -0.323 3.461 -0.119 1.00 95.31 78 PHE A C 1
ATOM 601 O O . PHE A 1 78 ? -1.069 3.876 0.769 1.00 95.31 78 PHE A O 1
ATOM 608 N N . VAL A 1 79 ? 0.446 2.389 0.024 1.00 96.31 79 VAL A N 1
ATOM 609 C CA . VAL A 1 79 ? 0.693 1.724 1.303 1.00 96.31 79 VAL A CA 1
ATOM 610 C C . VAL A 1 79 ? 2.172 1.854 1.606 1.00 96.31 79 VAL A C 1
ATOM 612 O O . VAL A 1 79 ? 3.003 1.476 0.783 1.00 96.31 79 VAL A O 1
ATOM 615 N N . THR A 1 80 ? 2.518 2.364 2.782 1.00 95.75 80 THR A N 1
ATOM 616 C CA . THR A 1 80 ? 3.902 2.277 3.261 1.00 95.75 80 THR A CA 1
ATOM 617 C C . THR A 1 80 ? 4.027 1.038 4.130 1.00 95.75 80 THR A C 1
ATOM 619 O O . THR A 1 80 ? 3.249 0.870 5.068 1.00 95.75 80 THR A O 1
ATOM 622 N N . ILE A 1 81 ? 4.999 0.186 3.820 1.00 94.62 81 ILE A N 1
ATOM 623 C CA . ILE A 1 81 ? 5.321 -1.020 4.578 1.00 94.62 81 ILE A CA 1
ATOM 624 C C . ILE A 1 81 ? 6.732 -0.862 5.125 1.00 94.62 81 ILE A C 1
ATOM 626 O O . ILE A 1 81 ? 7.658 -0.588 4.368 1.00 94.62 81 ILE A O 1
ATOM 630 N N . ARG A 1 82 ? 6.899 -1.009 6.434 1.00 92.56 82 ARG A N 1
ATOM 631 C CA . ARG A 1 82 ? 8.177 -0.864 7.129 1.00 92.56 82 ARG A CA 1
ATOM 632 C C . ARG A 1 82 ? 8.523 -2.121 7.887 1.00 92.56 82 ARG A C 1
ATOM 634 O O . ARG A 1 82 ? 7.661 -2.944 8.200 1.00 92.56 82 ARG A O 1
ATOM 641 N N . ARG A 1 83 ? 9.805 -2.210 8.231 1.00 88.56 83 ARG A N 1
ATOM 642 C CA . ARG A 1 83 ? 10.377 -3.320 8.996 1.00 88.56 83 ARG A CA 1
ATOM 643 C C . ARG A 1 83 ? 10.133 -4.688 8.372 1.00 88.56 83 ARG A C 1
ATOM 645 O O . ARG A 1 83 ? 10.116 -5.687 9.073 1.00 88.56 83 ARG A O 1
ATOM 652 N N . VAL A 1 84 ? 9.991 -4.717 7.056 1.00 88.69 84 VAL A N 1
ATOM 653 C CA . VAL A 1 84 ? 9.514 -5.885 6.331 1.00 88.69 84 VAL A CA 1
ATOM 654 C C . VAL A 1 84 ? 10.647 -6.552 5.564 1.00 88.69 84 VAL A C 1
ATOM 656 O O . VAL A 1 84 ? 11.609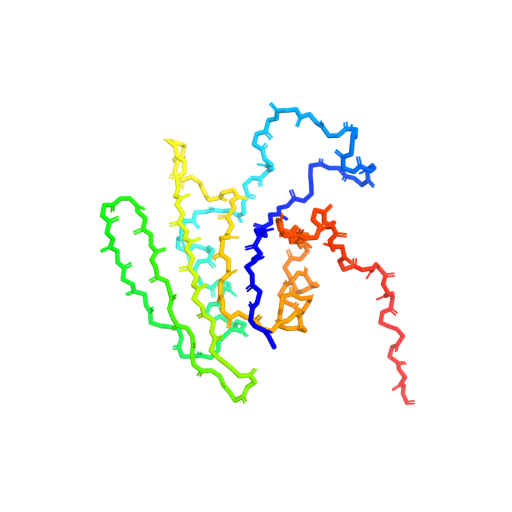 -5.902 5.135 1.00 88.69 84 VAL A O 1
ATOM 659 N N . GLU A 1 85 ? 10.530 -7.863 5.388 1.00 87.38 85 GLU A N 1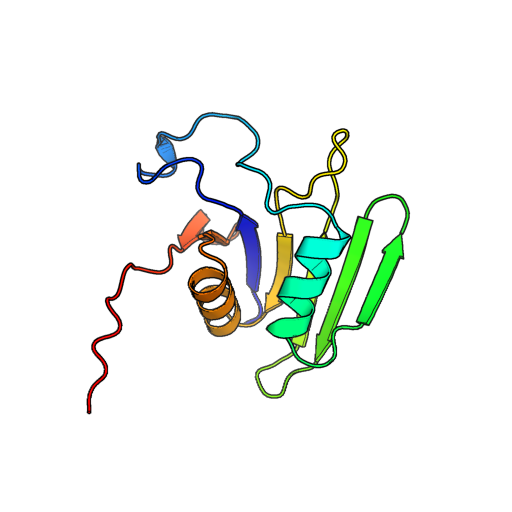
ATOM 660 C CA . GLU A 1 85 ? 11.379 -8.600 4.467 1.00 87.38 85 GLU A CA 1
ATOM 661 C C . GLU A 1 85 ? 10.961 -8.346 3.019 1.00 87.38 85 GLU A C 1
ATOM 663 O O . GLU A 1 85 ? 9.777 -8.309 2.677 1.00 87.38 85 GLU A O 1
ATOM 668 N N . ARG A 1 86 ? 11.947 -8.228 2.130 1.00 86.69 86 ARG A N 1
ATOM 669 C CA . ARG A 1 86 ? 11.701 -8.004 0.703 1.00 86.69 86 ARG A CA 1
ATOM 670 C C . ARG A 1 86 ? 10.781 -9.065 0.084 1.00 86.69 86 ARG A C 1
ATOM 672 O O . ARG A 1 86 ? 9.917 -8.714 -0.713 1.00 86.69 86 ARG A O 1
ATOM 679 N N . ALA A 1 87 ? 10.945 -10.334 0.463 1.00 86.25 87 ALA A N 1
ATOM 680 C CA . ALA A 1 87 ? 10.155 -11.444 -0.071 1.00 86.25 87 ALA A CA 1
ATOM 681 C C . ALA A 1 87 ? 8.650 -11.271 0.198 1.00 86.25 87 ALA A C 1
ATOM 683 O O . ALA A 1 87 ? 7.833 -11.501 -0.693 1.00 86.25 87 ALA A O 1
ATOM 684 N N . LEU A 1 88 ? 8.286 -10.779 1.387 1.00 87.12 88 LEU A N 1
ATOM 685 C CA . LEU A 1 88 ? 6.893 -10.500 1.726 1.00 87.12 88 LEU A CA 1
ATOM 686 C C . LEU A 1 88 ? 6.321 -9.370 0.859 1.00 87.12 88 LEU A C 1
ATOM 688 O O . LEU A 1 88 ? 5.193 -9.462 0.381 1.00 87.12 88 LEU A O 1
ATOM 692 N N . VAL A 1 89 ? 7.105 -8.324 0.586 1.00 90.25 89 VAL A N 1
ATOM 693 C CA . VAL A 1 89 ? 6.676 -7.228 -0.299 1.00 90.25 89 VAL A CA 1
ATOM 694 C C . VAL A 1 89 ? 6.497 -7.700 -1.737 1.00 90.25 89 VAL A C 1
ATOM 696 O O . VAL A 1 89 ? 5.499 -7.352 -2.370 1.00 90.25 89 VAL A O 1
ATOM 699 N N . GLU A 1 90 ? 7.415 -8.519 -2.250 1.00 88.31 90 GLU A N 1
ATOM 700 C CA . GLU A 1 90 ? 7.289 -9.129 -3.578 1.00 88.31 90 GLU A CA 1
ATOM 701 C C . GLU A 1 90 ? 6.037 -10.016 -3.667 1.00 88.31 90 GLU A C 1
ATOM 703 O O . GLU A 1 90 ? 5.290 -9.926 -4.646 1.00 88.31 90 GLU A O 1
ATOM 708 N N . HIS A 1 91 ? 5.748 -10.796 -2.620 1.00 87.69 91 HIS A N 1
ATOM 709 C CA . HIS A 1 91 ? 4.533 -11.604 -2.523 1.00 87.69 91 HIS A CA 1
ATOM 710 C C . HIS A 1 91 ? 3.261 -10.743 -2.546 1.00 87.69 91 HIS A C 1
ATOM 712 O O . HIS A 1 91 ? 2.369 -10.984 -3.365 1.00 87.69 91 HIS A O 1
ATOM 718 N N . LEU A 1 92 ? 3.186 -9.705 -1.704 1.00 89.75 92 LEU A N 1
ATOM 719 C CA . LEU A 1 92 ? 2.056 -8.769 -1.677 1.00 89.75 92 LEU A CA 1
ATOM 720 C C . LEU A 1 92 ? 1.845 -8.110 -3.045 1.00 89.75 92 LEU A C 1
ATOM 722 O O . LEU A 1 92 ? 0.717 -8.052 -3.538 1.00 89.75 92 LEU A O 1
ATOM 726 N N . CYS A 1 93 ? 2.926 -7.660 -3.688 1.00 91.88 93 CYS A N 1
ATOM 727 C CA . CYS A 1 93 ? 2.872 -7.058 -5.016 1.00 91.88 93 CYS A CA 1
ATOM 728 C C . CYS A 1 93 ? 2.309 -8.025 -6.058 1.00 91.88 93 CYS A C 1
ATOM 730 O O . CYS A 1 93 ? 1.415 -7.648 -6.816 1.00 91.88 93 CYS A O 1
ATOM 732 N N . ALA A 1 94 ? 2.782 -9.272 -6.076 1.00 90.00 94 ALA A N 1
ATOM 733 C CA . ALA A 1 94 ? 2.310 -10.287 -7.013 1.00 90.00 94 ALA A CA 1
ATOM 734 C C . ALA A 1 94 ? 0.824 -10.620 -6.811 1.00 90.00 94 ALA A C 1
ATOM 736 O O . ALA A 1 94 ? 0.079 -10.730 -7.784 1.00 90.00 94 ALA A O 1
ATOM 737 N N . ARG A 1 95 ? 0.372 -10.742 -5.557 1.00 89.88 95 ARG A N 1
ATOM 738 C CA . ARG A 1 95 ? -1.024 -11.082 -5.231 1.00 89.88 95 ARG A CA 1
ATOM 739 C C . ARG A 1 95 ? -2.000 -9.942 -5.507 1.00 89.88 95 ARG A C 1
ATOM 741 O O . ARG A 1 95 ? -3.134 -10.202 -5.897 1.00 89.88 95 ARG A O 1
ATOM 748 N N . LEU A 1 96 ? -1.566 -8.698 -5.316 1.00 89.38 96 LEU A N 1
ATOM 749 C CA . LEU A 1 96 ? -2.416 -7.513 -5.458 1.00 89.38 96 LEU A CA 1
ATOM 750 C C . LEU A 1 96 ? -2.247 -6.792 -6.807 1.00 89.38 96 LEU A C 1
ATOM 752 O O . LEU A 1 96 ? -2.964 -5.825 -7.076 1.00 89.38 96 LEU A O 1
ATOM 756 N N . GLY A 1 97 ? -1.317 -7.240 -7.657 1.00 90.50 97 G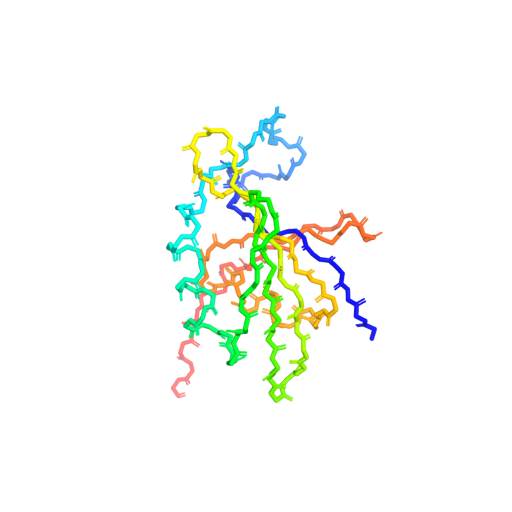LY A N 1
ATOM 757 C CA . GLY A 1 97 ? -0.983 -6.571 -8.916 1.00 90.50 97 GLY A CA 1
ATOM 758 C C . GLY A 1 97 ? -0.421 -5.164 -8.693 1.00 90.50 97 GLY A C 1
ATOM 759 O O . GLY A 1 97 ? -0.812 -4.220 -9.384 1.00 90.50 97 GLY A O 1
ATOM 760 N N . LEU A 1 98 ? 0.436 -5.013 -7.682 1.00 94.19 98 LEU A N 1
ATOM 761 C CA . LEU A 1 98 ? 1.050 -3.746 -7.282 1.00 94.19 98 LEU A CA 1
ATOM 762 C C . LEU A 1 98 ? 2.536 -3.727 -7.617 1.00 94.19 98 LEU A C 1
ATOM 764 O O . LEU A 1 98 ? 3.129 -4.745 -7.961 1.00 94.19 98 LEU A O 1
ATOM 768 N N . VAL A 1 99 ? 3.138 -2.553 -7.496 1.00 93.94 99 VAL A N 1
ATOM 769 C CA . VAL A 1 99 ? 4.584 -2.354 -7.576 1.00 93.94 99 VAL A CA 1
ATOM 770 C C . VAL A 1 99 ? 5.078 -1.759 -6.266 1.00 93.94 99 VAL A C 1
ATOM 772 O O . VAL A 1 99 ? 4.335 -1.028 -5.610 1.00 93.94 99 VAL A O 1
ATOM 775 N N . ALA A 1 100 ? 6.323 -2.048 -5.900 1.00 93.94 100 ALA A N 1
ATOM 776 C CA . ALA A 1 100 ? 6.967 -1.482 -4.720 1.00 93.94 100 ALA A CA 1
ATOM 777 C C . ALA A 1 100 ? 8.166 -0.628 -5.118 1.00 93.94 100 ALA A C 1
ATOM 779 O O . ALA A 1 100 ? 8.925 -0.996 -6.010 1.00 93.94 100 ALA A O 1
ATOM 780 N N . VAL A 1 101 ? 8.379 0.485 -4.428 1.00 91.75 101 VAL A N 1
ATOM 781 C CA . VAL A 1 101 ? 9.623 1.257 -4.501 1.00 91.75 101 VAL A CA 1
ATOM 782 C C . VAL A 1 101 ? 10.351 1.119 -3.175 1.00 91.75 101 VAL A C 1
ATOM 784 O O . VAL A 1 101 ? 9.760 1.376 -2.127 1.00 91.75 101 VAL A O 1
ATOM 787 N N . ASP A 1 102 ? 11.625 0.732 -3.234 1.00 87.44 102 ASP A N 1
ATOM 788 C CA . ASP A 1 102 ? 12.561 0.914 -2.121 1.00 87.44 102 ASP A CA 1
ATOM 789 C C . ASP A 1 102 ? 13.162 2.324 -2.231 1.00 87.44 102 ASP A C 1
ATOM 791 O O . ASP A 1 102 ? 13.874 2.605 -3.203 1.00 87.44 102 ASP A O 1
ATOM 795 N N . PRO A 1 103 ? 12.882 3.227 -1.276 1.00 76.12 103 PRO A N 1
ATOM 796 C CA . PRO A 1 103 ? 13.371 4.597 -1.299 1.00 76.12 103 PRO A CA 1
ATOM 797 C C . PRO A 1 103 ? 14.868 4.705 -0.976 1.00 76.12 103 PRO A C 1
ATOM 799 O O . PRO A 1 103 ? 15.477 5.722 -1.293 1.00 76.12 103 PRO A O 1
ATOM 802 N N . GLN A 1 104 ? 15.484 3.688 -0.363 1.00 76.56 104 GLN A N 1
ATOM 803 C CA . GLN A 1 104 ? 16.923 3.671 -0.081 1.00 76.56 104 GLN A CA 1
ATOM 804 C C . GLN A 1 104 ? 17.712 3.302 -1.337 1.00 76.56 104 GLN A C 1
ATOM 806 O O . GLN A 1 104 ? 18.717 3.935 -1.656 1.00 76.56 104 GLN A O 1
ATOM 811 N N . ALA A 1 105 ? 17.237 2.293 -2.069 1.00 78.06 105 ALA A N 1
ATOM 812 C CA . ALA A 1 105 ? 17.850 1.848 -3.318 1.00 78.06 105 ALA A CA 1
ATOM 813 C C . ALA A 1 105 ? 17.345 2.613 -4.555 1.00 78.06 105 ALA A C 1
ATOM 815 O O . ALA A 1 105 ? 17.857 2.399 -5.654 1.00 78.06 105 ALA A O 1
ATOM 816 N N . MET A 1 106 ? 16.306 3.446 -4.405 1.00 77.81 106 MET A N 1
ATOM 817 C CA . MET A 1 106 ? 15.576 4.105 -5.499 1.00 77.81 106 MET A CA 1
ATOM 818 C C . MET A 1 106 ? 15.192 3.132 -6.625 1.00 77.81 106 MET A C 1
ATOM 820 O O . MET A 1 106 ? 15.213 3.466 -7.810 1.00 77.81 106 MET A O 1
ATOM 824 N N . THR A 1 107 ? 14.862 1.897 -6.243 1.00 81.44 107 THR A N 1
ATOM 825 C CA . THR A 1 107 ? 14.616 0.787 -7.166 1.00 81.44 107 THR A CA 1
ATOM 826 C C . THR A 1 107 ? 13.138 0.430 -7.167 1.00 81.44 107 THR A C 1
ATOM 828 O O . THR A 1 107 ? 12.530 0.254 -6.110 1.00 81.44 107 THR A O 1
ATOM 831 N N . LEU A 1 108 ? 12.566 0.310 -8.367 1.00 84.94 108 LEU A N 1
ATOM 832 C CA . LEU A 1 108 ? 11.213 -0.195 -8.567 1.00 84.94 108 LEU A CA 1
ATOM 833 C C . LEU A 1 108 ? 11.240 -1.722 -8.663 1.00 84.94 108 LEU A C 1
ATOM 835 O O . LEU A 1 108 ? 11.870 -2.285 -9.558 1.00 84.94 108 LEU A O 1
ATOM 839 N N . TYR A 1 109 ? 10.472 -2.375 -7.805 1.00 84.88 109 TYR A N 1
ATOM 840 C CA . TYR A 1 109 ? 10.136 -3.784 -7.904 1.00 84.88 109 TYR A CA 1
ATOM 841 C C . TYR A 1 109 ? 8.776 -3.919 -8.563 1.00 84.88 109 TYR A C 1
ATOM 843 O O . TYR A 1 109 ? 7.758 -3.431 -8.063 1.00 84.88 109 TYR A O 1
ATOM 851 N N . ARG A 1 110 ? 8.764 -4.603 -9.701 1.00 81.88 110 ARG A N 1
ATOM 852 C CA . ARG A 1 110 ? 7.538 -5.111 -10.300 1.00 81.88 110 ARG A CA 1
ATOM 853 C C . ARG A 1 110 ? 7.494 -6.607 -10.038 1.00 81.88 110 ARG A C 1
ATOM 855 O O . ARG A 1 110 ? 8.533 -7.249 -10.203 1.00 81.88 110 ARG A O 1
ATOM 862 N N . PRO A 1 111 ? 6.339 -7.176 -9.673 1.00 72.12 111 PRO A N 1
ATOM 863 C CA . PRO A 1 111 ? 6.156 -8.600 -9.837 1.00 72.12 111 PRO A CA 1
ATOM 864 C C . PRO A 1 111 ? 6.332 -8.841 -11.334 1.00 72.12 111 PRO A C 1
ATOM 866 O O . PRO A 1 111 ? 5.531 -8.367 -12.141 1.00 72.12 111 PRO A O 1
ATOM 869 N N . GLU A 1 112 ? 7.448 -9.457 -11.730 1.00 61.06 112 GLU A N 1
ATOM 870 C CA . GLU A 1 112 ? 7.585 -9.923 -13.102 1.00 61.06 112 GLU A CA 1
ATOM 871 C C . GLU A 1 112 ? 6.317 -10.719 -13.406 1.00 61.06 112 GLU A C 1
ATOM 873 O O . GLU A 1 112 ? 5.861 -11.502 -12.567 1.00 61.06 112 GLU A O 1
ATOM 878 N N . THR A 1 113 ? 5.740 -10.529 -14.589 1.00 45.25 113 THR A N 1
ATOM 879 C CA . THR A 1 113 ? 4.749 -11.432 -15.175 1.00 45.25 113 THR A CA 1
ATOM 880 C C . THR A 1 113 ? 5.431 -12.779 -15.433 1.00 45.25 113 THR A C 1
ATOM 882 O O . THR A 1 113 ? 5.546 -13.251 -16.558 1.00 45.25 113 THR A O 1
ATOM 885 N N . ARG A 1 114 ? 5.960 -13.420 -14.388 1.00 39.44 114 ARG A N 1
ATOM 886 C CA . ARG A 1 114 ? 6.315 -14.822 -14.415 1.00 39.44 114 ARG A CA 1
ATOM 887 C C . ARG A 1 114 ? 4.987 -15.532 -14.476 1.00 39.44 114 ARG A C 1
ATOM 889 O O . ARG A 1 114 ? 4.294 -15.666 -13.470 1.00 39.44 114 ARG A O 1
ATOM 896 N N . GLY A 1 115 ? 4.627 -15.927 -15.697 1.00 35.22 115 GLY A N 1
ATOM 897 C CA . GLY A 1 115 ? 3.679 -16.998 -15.909 1.00 35.22 115 GLY A CA 1
ATOM 898 C C . GLY A 1 115 ? 4.015 -18.082 -14.901 1.00 35.22 115 GLY A C 1
ATOM 899 O O . GLY A 1 115 ? 5.122 -18.622 -14.900 1.00 35.22 115 GLY A O 1
ATOM 900 N N . TRP A 1 116 ? 3.087 -18.307 -13.983 1.00 33.56 116 TRP A N 1
ATOM 901 C CA . TRP A 1 116 ? 3.079 -19.483 -13.143 1.00 33.56 116 TRP A CA 1
ATOM 902 C C . TRP A 1 116 ? 2.927 -20.653 -14.117 1.00 33.56 116 TRP A C 1
ATOM 904 O O . TRP A 1 116 ? 1.826 -21.032 -14.502 1.00 33.56 116 TRP A O 1
ATOM 914 N N . THR A 1 117 ? 4.038 -21.168 -14.640 1.00 34.94 117 THR A N 1
ATOM 915 C CA . THR A 1 117 ? 4.051 -22.551 -15.090 1.00 34.94 117 THR A CA 1
ATOM 916 C C . THR A 1 117 ? 3.873 -23.362 -13.826 1.00 34.94 117 THR A C 1
ATOM 918 O O . THR A 1 117 ? 4.824 -23.522 -13.062 1.00 34.94 117 THR A O 1
ATOM 921 N N . ASP A 1 118 ? 2.640 -23.818 -13.605 1.00 36.72 118 ASP A N 1
ATOM 922 C CA . ASP A 1 118 ? 2.360 -24.994 -12.794 1.00 36.72 118 ASP A CA 1
ATOM 923 C C . ASP A 1 118 ? 3.311 -26.098 -13.268 1.00 36.72 118 ASP A C 1
ATOM 925 O O . ASP A 1 118 ? 3.103 -26.729 -14.309 1.00 36.72 118 ASP A O 1
ATOM 929 N N . ALA A 1 119 ? 4.398 -26.298 -12.530 1.00 34.00 119 ALA A N 1
ATOM 930 C CA . ALA A 1 119 ? 5.148 -27.532 -12.610 1.00 34.00 119 ALA A CA 1
ATOM 931 C C . ALA A 1 119 ? 4.314 -28.575 -11.860 1.00 34.00 119 ALA A C 1
ATOM 933 O O . ALA A 1 119 ? 4.281 -28.600 -10.630 1.00 34.00 119 ALA A O 1
ATOM 934 N N . ARG A 1 120 ? 3.565 -29.344 -12.654 1.00 36.22 120 ARG A N 1
ATOM 935 C CA . ARG A 1 120 ? 3.013 -30.649 -12.285 1.00 36.22 120 ARG A CA 1
ATOM 936 C C . ARG A 1 120 ? 4.115 -31.618 -11.875 1.00 36.22 120 ARG A C 1
ATOM 938 O O . ARG A 1 120 ? 5.223 -31.512 -12.449 1.00 36.22 120 ARG A O 1
#